Protein AF-A0A959I883-F1 (afdb_monomer_lite)

pLDDT: mean 89.75, std 12.34, range [42.94, 98.62]

Structure (mmCIF, N/CA/C/O backbone):
data_AF-A0A959I883-F1
#
_entry.id   AF-A0A959I883-F1
#
loop_
_atom_site.group_PDB
_atom_site.id
_atom_site.type_symbol
_atom_site.label_atom_id
_atom_site.label_alt_id
_atom_site.label_comp_id
_atom_site.label_asym_id
_atom_site.label_entity_id
_atom_site.label_seq_id
_atom_site.pdbx_PDB_ins_code
_atom_site.Cartn_x
_atom_site.Cartn_y
_atom_site.Cartn_z
_atom_site.occupancy
_atom_site.B_iso_or_equiv
_atom_site.auth_seq_id
_atom_site.auth_comp_id
_atom_site.auth_asym_id
_atom_site.auth_atom_id
_atom_site.pdbx_PDB_model_num
ATOM 1 N N . GLU A 1 1 ? 13.601 -11.775 -8.408 1.00 42.94 1 GLU A N 1
ATOM 2 C CA . GLU A 1 1 ? 14.927 -11.265 -8.811 1.00 42.94 1 GLU A CA 1
ATOM 3 C C . GLU A 1 1 ? 15.410 -12.074 -9.996 1.00 42.94 1 GLU A C 1
ATOM 5 O O . GLU A 1 1 ? 15.599 -13.277 -9.848 1.00 42.94 1 GLU A O 1
ATOM 10 N N . ALA A 1 2 ? 15.585 -11.440 -11.151 1.00 51.34 2 ALA A N 1
ATOM 11 C CA . ALA A 1 2 ? 16.252 -12.056 -12.286 1.00 51.34 2 ALA A CA 1
ATOM 12 C C . ALA A 1 2 ? 17.674 -11.479 -12.374 1.00 51.34 2 ALA A C 1
ATOM 14 O O . ALA A 1 2 ? 17.866 -10.263 -12.400 1.00 51.34 2 ALA A O 1
ATOM 15 N N . ALA A 1 3 ? 18.689 -12.343 -12.316 1.00 48.81 3 ALA A N 1
AT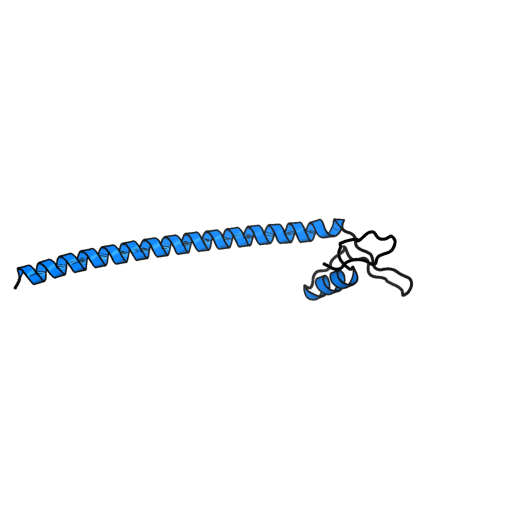OM 16 C CA . ALA A 1 3 ? 20.087 -11.938 -12.438 1.00 48.81 3 ALA A CA 1
ATOM 17 C C . ALA A 1 3 ? 20.455 -11.870 -13.925 1.00 48.81 3 ALA A C 1
ATOM 19 O O . ALA A 1 3 ? 20.323 -12.865 -14.635 1.00 48.81 3 ALA A O 1
ATOM 20 N N . PHE A 1 4 ? 20.911 -10.708 -14.395 1.00 55.19 4 PHE A N 1
ATOM 21 C CA . PHE A 1 4 ? 21.387 -10.560 -15.770 1.00 55.19 4 PHE A CA 1
ATOM 22 C C . PHE A 1 4 ? 22.766 -11.227 -15.922 1.00 55.19 4 PHE A C 1
ATOM 24 O O . PHE A 1 4 ? 23.590 -11.172 -15.007 1.00 55.19 4 PHE A O 1
ATOM 31 N N . SER A 1 5 ? 22.976 -11.878 -17.070 1.00 54.97 5 SER A N 1
ATOM 32 C CA . SER A 1 5 ? 24.115 -12.742 -17.420 1.00 54.97 5 SER A CA 1
ATOM 33 C C . SER A 1 5 ? 25.482 -12.202 -16.985 1.00 54.97 5 SER A C 1
ATOM 35 O O . SER A 1 5 ? 25.831 -11.060 -17.282 1.00 54.97 5 SER A O 1
ATOM 37 N N . GLU A 1 6 ? 26.293 -13.079 -16.378 1.00 53.97 6 GLU A N 1
ATOM 38 C CA . GLU A 1 6 ? 27.729 -12.885 -16.151 1.00 53.97 6 GLU A CA 1
ATOM 39 C C . GLU A 1 6 ? 28.410 -12.518 -17.473 1.00 53.97 6 GLU A C 1
ATOM 41 O O . GLU A 1 6 ? 28.549 -13.361 -18.360 1.00 53.97 6 GLU A O 1
ATOM 46 N N . LYS A 1 7 ? 28.833 -11.263 -17.631 1.00 57.31 7 LYS A N 1
ATOM 47 C CA . LYS A 1 7 ? 29.764 -10.899 -18.708 1.00 57.31 7 LYS A CA 1
ATOM 48 C C . LYS A 1 7 ? 31.122 -10.385 -18.248 1.00 57.31 7 LYS A C 1
ATOM 50 O O . LYS A 1 7 ? 31.992 -10.280 -19.091 1.00 57.31 7 LYS A O 1
ATOM 55 N N . ASP A 1 8 ? 31.346 -10.215 -16.944 1.00 60.03 8 ASP A N 1
ATOM 56 C CA . ASP A 1 8 ? 32.662 -9.836 -16.389 1.00 60.03 8 ASP A CA 1
ATOM 57 C C . ASP A 1 8 ? 32.855 -10.298 -14.923 1.00 60.03 8 ASP A C 1
ATOM 59 O O . ASP A 1 8 ? 33.584 -9.692 -14.142 1.00 60.03 8 ASP A O 1
ATOM 63 N N . GLY A 1 9 ? 32.147 -11.353 -14.486 1.00 69.12 9 GLY A N 1
ATOM 64 C CA . GLY A 1 9 ? 32.132 -11.786 -13.074 1.00 69.12 9 GLY A CA 1
ATOM 65 C C . GLY A 1 9 ? 31.397 -10.825 -12.124 1.00 69.12 9 GLY A C 1
ATOM 66 O O . GLY A 1 9 ? 31.364 -11.040 -10.913 1.00 69.12 9 GLY A O 1
ATOM 67 N N . GLN A 1 10 ? 30.783 -9.771 -12.666 1.00 74.25 10 GLN A N 1
ATOM 68 C CA . GLN A 1 10 ? 29.961 -8.820 -11.931 1.00 74.25 10 GLN A CA 1
ATOM 69 C C . GLN A 1 10 ? 28.485 -9.213 -12.066 1.00 74.25 10 GLN A C 1
ATOM 71 O O . GLN A 1 10 ? 27.944 -9.295 -13.168 1.00 74.25 10 GLN A O 1
ATOM 76 N N . ARG A 1 11 ? 27.840 -9.503 -10.932 1.00 78.56 11 ARG A N 1
ATOM 77 C CA . ARG A 1 11 ? 26.418 -9.855 -10.875 1.00 78.56 11 ARG A CA 1
ATOM 78 C C . ARG A 1 11 ? 25.587 -8.578 -10.864 1.00 78.56 11 ARG A C 1
ATOM 80 O O . ARG A 1 11 ? 25.703 -7.783 -9.934 1.00 78.56 11 ARG A O 1
ATOM 87 N N . TYR A 1 12 ? 24.729 -8.416 -11.863 1.00 76.31 12 TYR A N 1
ATOM 88 C CA . TYR A 1 12 ? 23.767 -7.319 -11.914 1.00 76.31 12 TYR A CA 1
ATOM 89 C C . TYR A 1 12 ? 22.393 -7.812 -11.470 1.00 76.31 12 TYR A C 1
ATOM 91 O O . TYR A 1 12 ? 21.938 -8.886 -11.873 1.00 76.31 12 TYR A O 1
ATOM 99 N N . THR A 1 13 ? 21.736 -7.020 -10.631 1.00 82.00 13 THR A N 1
ATOM 100 C CA . THR A 1 13 ? 20.340 -7.211 -10.245 1.00 82.00 13 THR A CA 1
ATOM 101 C C . THR A 1 13 ? 19.491 -6.168 -10.956 1.00 82.00 13 THR A C 1
ATOM 103 O O . THR A 1 13 ? 19.871 -5.002 -11.057 1.00 82.00 13 THR A O 1
ATOM 106 N N . GLY A 1 14 ? 18.350 -6.591 -11.485 1.00 86.81 14 GLY A N 1
ATOM 107 C CA . GLY A 1 14 ? 17.457 -5.707 -12.215 1.00 86.81 14 GLY A CA 1
ATOM 108 C C . GLY A 1 14 ? 16.225 -6.440 -12.713 1.00 86.81 14 GLY A C 1
ATOM 109 O O . GLY A 1 14 ? 15.973 -7.589 -12.341 1.00 86.81 14 GLY A O 1
ATOM 110 N N . PHE A 1 15 ? 15.465 -5.750 -13.553 1.00 90.81 15 PHE A N 1
ATOM 111 C CA . PHE A 1 15 ? 14.330 -6.332 -14.251 1.00 90.81 15 PHE A CA 1
ATOM 112 C C . PHE A 1 15 ? 14.733 -6.781 -15.654 1.00 90.81 15 PHE A C 1
ATOM 114 O O . PHE A 1 15 ? 15.582 -6.160 -16.296 1.00 90.81 15 PHE A O 1
ATOM 121 N N . ILE A 1 16 ? 14.098 -7.850 -16.129 1.00 90.44 16 ILE A N 1
ATOM 122 C CA . ILE A 1 16 ? 14.170 -8.272 -17.525 1.00 90.44 16 ILE A CA 1
ATOM 123 C C . ILE A 1 16 ? 13.100 -7.499 -18.298 1.00 90.44 16 ILE A C 1
ATOM 125 O O . ILE A 1 16 ? 11.935 -7.489 -17.914 1.00 90.44 16 ILE A O 1
ATOM 129 N N . ALA A 1 17 ? 13.493 -6.844 -19.389 1.00 91.88 17 ALA A N 1
ATOM 130 C CA . ALA A 1 17 ? 12.608 -5.980 -20.169 1.00 91.88 17 ALA A CA 1
ATOM 131 C C . ALA A 1 17 ? 11.362 -6.711 -20.697 1.00 91.88 17 ALA A C 1
ATOM 133 O O . ALA A 1 17 ? 10.264 -6.171 -20.625 1.00 91.88 17 ALA A O 1
ATOM 134 N N . GLN A 1 18 ? 11.530 -7.955 -21.156 1.00 91.44 18 GLN A N 1
ATOM 135 C CA . GLN A 1 18 ? 10.439 -8.805 -21.638 1.00 91.44 18 GLN A CA 1
ATOM 136 C C . GLN A 1 18 ? 9.441 -9.150 -20.524 1.00 91.44 18 GLN A C 1
ATOM 138 O O . GLN A 1 18 ? 8.235 -9.113 -20.741 1.00 91.44 18 GLN A O 1
ATOM 143 N N . GLU A 1 19 ? 9.935 -9.440 -19.316 1.00 93.38 19 GLU A N 1
ATOM 144 C CA . GLU A 1 19 ? 9.075 -9.733 -18.161 1.00 93.38 19 GLU A CA 1
ATOM 145 C C . GLU A 1 19 ? 8.289 -8.490 -17.728 1.00 93.38 19 GLU A C 1
ATOM 147 O O . GLU A 1 19 ? 7.130 -8.586 -17.335 1.00 93.38 19 GLU A O 1
ATOM 152 N N . VAL A 1 20 ? 8.904 -7.307 -17.822 1.00 93.00 20 VAL A N 1
ATOM 153 C CA . VAL A 1 20 ? 8.235 -6.033 -17.528 1.00 93.00 20 VAL A CA 1
ATOM 154 C C . VAL A 1 20 ? 7.153 -5.730 -18.566 1.00 93.00 20 VAL A C 1
ATOM 156 O O . VAL A 1 20 ? 6.069 -5.297 -18.184 1.00 93.00 20 VAL A O 1
ATOM 159 N N . GLU A 1 21 ? 7.421 -5.963 -19.855 1.00 92.38 21 GLU A N 1
ATOM 160 C CA . GLU A 1 21 ? 6.435 -5.822 -20.936 1.00 92.38 21 GLU A CA 1
ATOM 161 C C . GLU A 1 21 ? 5.225 -6.731 -20.709 1.00 92.38 21 GLU A C 1
ATOM 163 O O . GLU A 1 21 ? 4.076 -6.285 -20.758 1.00 92.38 21 GLU A O 1
ATOM 168 N N . GLU A 1 22 ? 5.487 -8.007 -20.423 1.00 93.69 22 GLU A N 1
ATOM 169 C CA . GLU A 1 22 ? 4.447 -8.991 -20.163 1.00 93.69 22 GLU A CA 1
ATOM 170 C C . GLU A 1 22 ? 3.614 -8.606 -18.940 1.00 93.69 22 GLU A C 1
ATOM 172 O O . GLU A 1 22 ? 2.389 -8.541 -19.045 1.00 93.69 22 GLU A O 1
ATOM 177 N N . ALA A 1 23 ? 4.260 -8.249 -17.827 1.00 93.69 23 ALA A N 1
ATOM 178 C CA . ALA A 1 23 ? 3.574 -7.819 -16.614 1.00 93.69 23 ALA A CA 1
ATOM 179 C C . ALA A 1 23 ? 2.724 -6.559 -16.845 1.00 93.69 23 ALA A C 1
ATOM 181 O O . ALA A 1 23 ? 1.581 -6.500 -16.395 1.00 93.69 23 ALA A O 1
ATOM 182 N N . ALA A 1 24 ? 3.246 -5.563 -17.570 1.00 92.62 24 ALA A N 1
ATOM 183 C CA . ALA A 1 24 ? 2.510 -4.347 -17.913 1.00 92.62 24 ALA A CA 1
ATOM 184 C C . ALA A 1 24 ? 1.251 -4.671 -18.737 1.00 92.62 24 ALA A C 1
ATOM 186 O O . ALA A 1 24 ? 0.160 -4.185 -18.431 1.00 92.62 24 ALA A O 1
ATOM 187 N N . ARG A 1 25 ? 1.369 -5.575 -19.717 1.00 92.50 25 ARG A N 1
ATOM 188 C CA . ARG A 1 25 ? 0.243 -6.055 -20.527 1.00 92.50 25 ARG A CA 1
ATOM 189 C C . ARG A 1 25 ? -0.789 -6.825 -19.703 1.00 92.50 25 ARG A C 1
ATOM 191 O O . ARG A 1 25 ? -1.984 -6.616 -19.899 1.00 92.50 25 ARG A O 1
ATOM 198 N N . GLU A 1 26 ? -0.357 -7.693 -18.790 1.00 95.19 26 GLU A N 1
ATOM 199 C CA . GLU A 1 26 ? -1.250 -8.464 -17.913 1.00 95.19 26 GLU A CA 1
ATOM 200 C C . GLU A 1 26 ? -2.112 -7.566 -17.024 1.00 95.19 26 GLU A C 1
ATOM 202 O O . GLU A 1 26 ? -3.295 -7.843 -16.824 1.00 95.19 26 GLU A O 1
ATOM 207 N N . VAL A 1 27 ? -1.542 -6.464 -16.532 1.00 91.44 27 VAL A N 1
ATOM 208 C CA . VAL A 1 27 ? -2.268 -5.489 -15.704 1.00 91.44 27 VAL A CA 1
ATOM 209 C C . VAL A 1 27 ? -2.961 -4.394 -16.525 1.00 91.44 27 VAL A C 1
ATOM 211 O O . VAL A 1 27 ? -3.566 -3.490 -15.950 1.00 91.44 27 VAL A O 1
ATOM 214 N N . GLY A 1 28 ? -2.897 -4.460 -17.860 1.00 91.50 28 GLY A N 1
ATOM 215 C CA . GLY A 1 28 ? -3.510 -3.480 -18.761 1.00 91.50 28 GLY A CA 1
ATOM 216 C C . GLY A 1 28 ? -2.902 -2.077 -18.661 1.00 91.50 28 GLY A C 1
ATOM 217 O O . GLY A 1 28 ? -3.595 -1.089 -18.904 1.00 91.50 28 GLY A O 1
ATOM 218 N N . TYR A 1 29 ? -1.631 -1.981 -18.272 1.00 89.62 29 TYR A N 1
ATOM 219 C CA . TYR A 1 29 ? -0.900 -0.729 -18.131 1.00 89.62 29 TYR A CA 1
ATOM 220 C C . TYR A 1 29 ? 0.034 -0.515 -19.324 1.00 89.62 29 TYR A C 1
ATOM 222 O O . TYR A 1 29 ? 0.880 -1.351 -19.625 1.00 89.62 29 TYR A O 1
ATOM 230 N N . ASP A 1 30 ? -0.110 0.625 -19.996 1.00 89.25 30 ASP A N 1
ATOM 231 C CA . ASP A 1 30 ? 0.770 1.027 -21.093 1.00 89.25 30 ASP A CA 1
ATOM 232 C C . ASP A 1 30 ? 2.051 1.651 -20.525 1.00 89.25 30 ASP A C 1
ATOM 234 O O . ASP A 1 30 ? 2.106 2.843 -20.205 1.00 89.25 30 ASP A O 1
ATOM 238 N N . PHE A 1 31 ? 3.061 0.814 -20.290 1.00 91.88 31 PHE A N 1
ATOM 239 C CA . PHE A 1 31 ? 4.295 1.248 -19.651 1.00 91.88 31 PHE A CA 1
ATOM 240 C C . PHE A 1 31 ? 5.319 1.764 -20.671 1.00 91.88 31 PHE A C 1
ATOM 242 O O . PHE A 1 31 ? 6.027 0.992 -21.314 1.00 91.88 31 PHE A O 1
ATOM 249 N N . SER A 1 32 ? 5.493 3.089 -20.717 1.00 91.00 32 SER A N 1
ATOM 250 C CA . SER A 1 32 ? 6.482 3.800 -21.553 1.00 91.00 32 SER A CA 1
ATOM 251 C C . SER A 1 32 ? 7.944 3.422 -21.281 1.00 91.00 32 SER A C 1
ATOM 253 O O . SER A 1 32 ? 8.844 3.769 -22.056 1.00 91.00 32 SER A O 1
ATOM 255 N N . GLY A 1 33 ? 8.213 2.750 -20.160 1.00 92.44 33 GLY A N 1
ATOM 256 C CA . GLY A 1 33 ? 9.558 2.393 -19.732 1.00 92.44 33 GLY A CA 1
ATOM 257 C C . GLY A 1 33 ? 10.169 1.200 -20.453 1.00 92.44 33 GLY A C 1
ATOM 258 O O . GLY A 1 33 ? 11.383 1.025 -20.360 1.00 92.44 33 GLY A O 1
ATOM 259 N N . VAL A 1 34 ? 9.376 0.406 -21.172 1.00 93.31 34 VAL A N 1
ATOM 260 C CA . VAL A 1 34 ? 9.891 -0.663 -22.033 1.00 93.31 34 VAL A CA 1
ATOM 261 C C . VAL A 1 34 ? 10.157 -0.098 -23.422 1.00 93.31 34 VAL A C 1
ATOM 263 O O . VAL A 1 34 ? 9.317 0.592 -23.996 1.00 93.31 34 VAL A O 1
ATOM 266 N N . ASP A 1 35 ? 11.341 -0.388 -23.949 1.00 91.19 35 ASP A N 1
ATOM 267 C CA . ASP A 1 35 ? 11.685 -0.168 -25.351 1.00 91.19 35 ASP A CA 1
ATOM 268 C C . ASP A 1 35 ? 11.654 -1.529 -26.042 1.00 91.19 35 ASP A C 1
ATOM 270 O O . ASP A 1 35 ? 12.605 -2.308 -25.936 1.00 91.19 35 ASP A O 1
ATOM 274 N N . ALA A 1 36 ? 10.508 -1.866 -26.630 1.00 87.88 36 ALA A N 1
ATOM 275 C CA . ALA A 1 36 ? 10.328 -3.121 -27.345 1.00 87.88 36 ALA A CA 1
ATOM 276 C C . ALA A 1 36 ? 10.936 -3.006 -28.757 1.00 87.88 36 ALA A C 1
ATOM 278 O O . ALA A 1 36 ? 10.869 -1.935 -29.359 1.00 87.88 36 ALA A O 1
ATOM 279 N N . PRO A 1 37 ? 11.544 -4.078 -29.290 1.00 88.12 37 PRO A N 1
ATOM 280 C CA . PRO A 1 37 ? 12.151 -4.061 -30.614 1.00 88.12 37 PRO A CA 1
ATOM 281 C C . PRO A 1 37 ? 11.091 -3.968 -31.721 1.00 88.12 37 PRO A C 1
ATOM 283 O O . PRO A 1 37 ? 10.144 -4.754 -31.742 1.00 88.12 37 PRO A O 1
ATOM 286 N N . ASP A 1 38 ? 11.291 -3.063 -32.681 1.00 83.69 38 ASP A N 1
ATOM 287 C CA . ASP A 1 38 ? 10.430 -2.940 -33.865 1.00 83.69 38 ASP A CA 1
ATOM 288 C C . ASP A 1 38 ? 10.815 -3.955 -34.958 1.00 83.69 38 ASP A C 1
ATOM 290 O O . ASP A 1 38 ? 9.978 -4.370 -35.764 1.00 83.69 38 ASP A O 1
ATOM 294 N N . ASN A 1 39 ? 12.085 -4.379 -34.984 1.00 85.25 39 ASN A N 1
ATOM 295 C CA . ASN A 1 39 ? 12.644 -5.311 -35.961 1.00 85.25 39 ASN A CA 1
ATOM 296 C C . ASN A 1 39 ? 13.488 -6.417 -35.294 1.00 85.25 39 ASN A C 1
ATOM 298 O O . ASN A 1 39 ? 13.915 -6.269 -34.151 1.00 85.25 39 ASN A O 1
ATOM 302 N N . PRO A 1 40 ? 13.811 -7.514 -36.010 1.00 80.81 40 PRO A N 1
ATOM 303 C CA . PRO A 1 40 ? 14.611 -8.621 -35.467 1.00 80.81 40 PRO A CA 1
ATOM 304 C C . PRO A 1 40 ? 16.030 -8.247 -35.010 1.00 80.81 40 PRO A C 1
ATOM 306 O O . PRO A 1 40 ? 16.634 -9.002 -34.252 1.00 80.81 40 PRO A O 1
ATOM 309 N N . ASP A 1 41 ? 16.559 -7.119 -35.491 1.00 84.19 41 ASP A N 1
ATOM 310 C CA . ASP A 1 41 ? 17.895 -6.618 -35.150 1.00 84.19 41 ASP A CA 1
ATOM 311 C C . ASP A 1 41 ? 17.884 -5.662 -33.940 1.00 84.19 41 ASP A C 1
ATOM 313 O O . ASP A 1 41 ? 18.947 -5.321 -33.414 1.00 84.19 41 ASP A O 1
ATOM 317 N N . ASP A 1 42 ? 16.699 -5.240 -33.489 1.00 85.56 42 ASP A N 1
ATOM 318 C CA . ASP A 1 42 ? 16.542 -4.326 -32.362 1.00 85.56 42 ASP A CA 1
ATOM 319 C C . ASP A 1 42 ? 16.618 -5.085 -31.027 1.00 85.56 42 ASP A C 1
ATOM 321 O O . ASP A 1 42 ? 16.318 -6.277 -30.920 1.00 85.56 42 ASP A O 1
ATOM 325 N N . ILE A 1 43 ? 17.044 -4.388 -29.973 1.00 88.06 43 ILE A N 1
ATOM 326 C CA . ILE A 1 43 ? 17.264 -4.975 -28.647 1.00 88.06 43 ILE A CA 1
ATOM 327 C C . ILE A 1 43 ? 16.270 -4.372 -27.663 1.00 88.06 43 ILE A C 1
ATOM 329 O O . ILE A 1 43 ? 16.059 -3.164 -27.643 1.00 88.06 43 ILE A O 1
ATOM 333 N N . TYR A 1 44 ? 15.733 -5.216 -26.788 1.00 91.75 44 TYR A N 1
ATOM 334 C CA . TYR A 1 44 ? 14.927 -4.777 -25.659 1.00 91.75 44 TYR A CA 1
ATOM 335 C C . TYR A 1 44 ? 15.684 -3.821 -24.726 1.00 91.75 44 TYR A C 1
ATOM 337 O O . TYR A 1 44 ? 16.771 -4.138 -24.231 1.00 91.75 44 TYR A O 1
ATOM 345 N N . GLY A 1 45 ? 15.060 -2.687 -24.416 1.00 91.31 45 GLY A N 1
ATOM 346 C CA . GLY A 1 45 ? 15.566 -1.682 -23.485 1.00 91.31 45 GLY A CA 1
ATOM 347 C C . GLY A 1 45 ? 14.642 -1.448 -22.290 1.00 91.31 45 GLY A C 1
ATOM 348 O O . GLY A 1 45 ? 13.436 -1.684 -22.350 1.00 91.31 45 GLY A O 1
ATOM 349 N N . LEU A 1 46 ? 15.217 -0.941 -21.194 1.00 92.62 46 LEU A N 1
ATOM 350 C CA . LEU A 1 46 ? 14.467 -0.436 -20.041 1.00 92.62 46 LEU A CA 1
ATOM 351 C C . LEU A 1 46 ? 14.904 0.981 -19.676 1.00 92.62 46 LEU A C 1
ATOM 353 O O . LEU A 1 46 ? 16.081 1.250 -19.426 1.00 92.62 46 LEU A O 1
ATOM 357 N N . ARG A 1 47 ? 13.926 1.876 -19.552 1.00 92.50 47 ARG A N 1
ATOM 358 C CA . ARG A 1 47 ? 14.084 3.233 -19.029 1.00 92.50 47 ARG A CA 1
ATOM 359 C C . ARG A 1 47 ? 13.734 3.236 -17.541 1.00 92.50 47 ARG A C 1
ATOM 361 O O . ARG A 1 47 ? 12.592 3.465 -17.158 1.00 92.50 47 ARG A O 1
ATOM 368 N N . TYR A 1 48 ? 14.730 3.013 -16.680 1.00 90.62 48 TYR A N 1
ATOM 369 C CA . TYR A 1 48 ? 14.528 2.936 -15.222 1.00 90.62 48 TYR A CA 1
ATOM 370 C C . TYR A 1 48 ? 13.841 4.176 -14.616 1.00 90.62 48 TYR A C 1
ATOM 372 O O . TYR A 1 48 ? 13.100 4.058 -13.644 1.00 90.62 48 TYR A O 1
ATOM 380 N N . ALA A 1 49 ? 14.041 5.359 -15.205 1.00 92.62 49 ALA A N 1
ATOM 381 C CA . ALA A 1 49 ? 13.398 6.591 -14.751 1.00 92.62 49 ALA A CA 1
ATOM 382 C C . ALA A 1 49 ? 11.864 6.570 -14.900 1.00 92.62 49 ALA A C 1
ATOM 384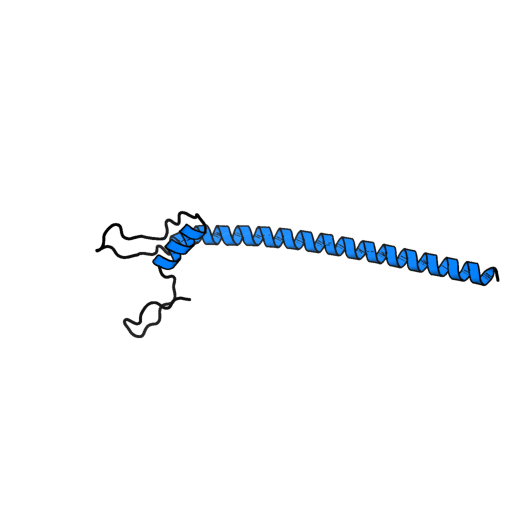 O O . ALA A 1 49 ? 11.170 7.194 -14.096 1.00 92.62 49 ALA A O 1
ATOM 385 N N . GLU A 1 50 ? 11.337 5.824 -15.874 1.00 92.19 50 GLU A N 1
ATOM 386 C CA . GLU A 1 50 ? 9.897 5.726 -16.131 1.00 92.19 50 GLU A CA 1
ATOM 387 C C . GLU A 1 50 ? 9.174 4.933 -15.034 1.00 92.19 50 GLU A C 1
ATOM 389 O O . GLU A 1 50 ? 7.984 5.137 -14.823 1.00 92.19 50 GLU A O 1
ATOM 394 N N . PHE A 1 51 ? 9.879 4.104 -14.249 1.00 92.38 51 PHE A N 1
ATOM 395 C CA . PHE A 1 51 ? 9.287 3.400 -13.102 1.00 92.38 51 PHE A CA 1
ATOM 396 C C . PHE A 1 51 ? 8.911 4.333 -11.946 1.00 92.38 51 PHE A C 1
ATOM 398 O O . PHE A 1 51 ? 8.088 3.964 -11.110 1.00 92.38 51 PHE A O 1
ATOM 405 N N . ASN A 1 52 ? 9.470 5.546 -11.874 1.00 93.31 52 ASN A N 1
ATOM 406 C CA . ASN A 1 52 ? 9.193 6.457 -10.760 1.00 93.31 52 ASN A CA 1
ATOM 407 C C . ASN A 1 52 ? 7.702 6.807 -10.663 1.00 93.31 52 ASN A C 1
ATOM 409 O O . ASN A 1 52 ? 7.155 6.873 -9.567 1.00 93.31 52 ASN A O 1
ATOM 413 N N . VAL A 1 53 ? 7.029 6.998 -11.800 1.00 90.31 53 VAL A N 1
ATOM 414 C CA . VAL A 1 53 ? 5.603 7.349 -11.835 1.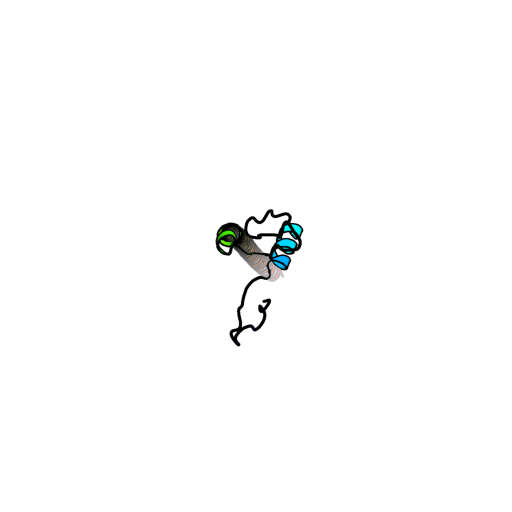00 90.31 53 VAL A CA 1
ATOM 415 C C . VAL A 1 53 ? 4.716 6.215 -11.299 1.00 90.31 53 VAL A C 1
ATOM 417 O O . VAL A 1 53 ? 3.982 6.471 -10.339 1.00 90.31 53 VAL A O 1
ATOM 420 N N . PRO A 1 54 ? 4.770 4.973 -11.829 1.00 90.94 54 PRO A N 1
ATOM 421 C CA . PRO A 1 54 ? 3.984 3.869 -11.288 1.00 90.94 54 PRO A CA 1
ATOM 422 C C . PRO A 1 54 ? 4.367 3.530 -9.842 1.00 90.94 54 PRO A C 1
ATOM 424 O O . PRO A 1 54 ? 3.480 3.214 -9.055 1.00 90.94 54 PRO A O 1
ATOM 427 N N . LEU A 1 55 ? 5.634 3.685 -9.433 1.00 94.88 55 LEU A N 1
ATOM 428 C CA . LEU A 1 55 ? 6.036 3.502 -8.032 1.00 94.88 55 LEU A CA 1
ATOM 429 C C . LEU A 1 55 ? 5.404 4.546 -7.103 1.00 94.88 55 LEU A C 1
ATOM 431 O O . LEU A 1 55 ? 4.875 4.190 -6.052 1.00 94.88 55 LEU A O 1
ATOM 435 N N . VAL A 1 56 ? 5.399 5.826 -7.489 1.00 95.56 56 VAL A N 1
ATOM 436 C CA . VAL A 1 56 ? 4.717 6.878 -6.717 1.00 95.56 56 VAL A CA 1
ATOM 437 C C . VAL A 1 56 ? 3.222 6.583 -6.619 1.00 95.56 56 VAL A C 1
ATOM 439 O O . VAL A 1 56 ? 2.643 6.753 -5.548 1.00 95.56 56 VAL A O 1
ATOM 442 N N . LYS A 1 57 ? 2.593 6.100 -7.698 1.00 93.00 57 LYS A N 1
ATOM 443 C CA . LYS A 1 57 ? 1.184 5.685 -7.670 1.00 93.00 57 LYS A CA 1
ATOM 444 C C . LYS A 1 57 ? 0.937 4.502 -6.740 1.00 93.00 57 LYS A C 1
ATOM 446 O O . LYS A 1 57 ? 0.028 4.588 -5.920 1.00 93.00 57 LYS A O 1
ATOM 451 N N . ALA A 1 58 ? 1.772 3.470 -6.795 1.00 94.81 58 ALA A N 1
ATOM 452 C CA . ALA A 1 58 ? 1.668 2.319 -5.907 1.00 94.81 58 ALA A CA 1
ATOM 453 C C . ALA A 1 58 ? 1.807 2.723 -4.430 1.00 94.81 58 ALA A C 1
ATOM 455 O O . ALA A 1 58 ? 1.029 2.279 -3.591 1.00 94.81 58 ALA A O 1
ATOM 456 N N . VAL A 1 59 ? 2.745 3.620 -4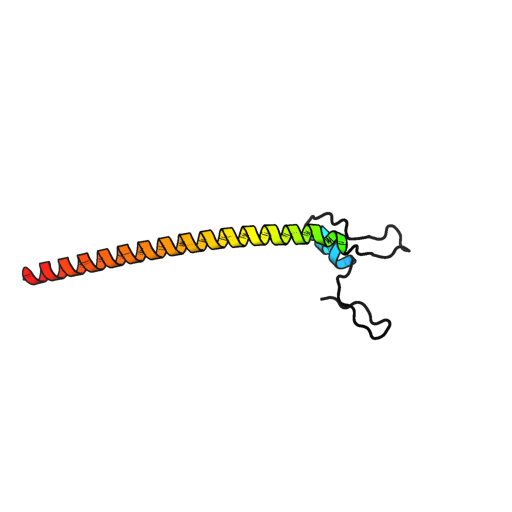.104 1.00 98.00 59 VAL A N 1
ATOM 457 C CA . VAL A 1 59 ? 2.915 4.135 -2.734 1.00 98.00 59 VAL A CA 1
ATOM 458 C C . VAL A 1 59 ? 1.719 4.985 -2.294 1.00 98.00 59 VAL A C 1
ATOM 460 O O . VAL A 1 59 ? 1.273 4.856 -1.158 1.00 98.00 59 VAL A O 1
ATOM 463 N N . GLN A 1 60 ? 1.170 5.828 -3.176 1.00 97.50 60 GLN A N 1
ATOM 464 C CA . GLN A 1 60 ? -0.041 6.610 -2.886 1.00 97.50 60 GLN A CA 1
ATOM 465 C C . GLN A 1 60 ? -1.248 5.709 -2.601 1.00 97.50 60 GLN A C 1
ATOM 467 O O . GLN A 1 60 ? -2.007 5.964 -1.668 1.00 97.50 60 GLN A O 1
ATOM 472 N N . GLU A 1 61 ? -1.430 4.656 -3.397 1.00 97.62 61 GLU A N 1
ATOM 473 C CA . GLU A 1 61 ? -2.500 3.688 -3.185 1.00 97.62 61 GLU A CA 1
ATOM 474 C C . GLU A 1 61 ? -2.299 2.896 -1.891 1.00 97.62 61 GLU A C 1
ATOM 476 O O . GLU A 1 61 ? -3.248 2.733 -1.126 1.00 97.62 61 GLU A O 1
ATOM 481 N N . LEU A 1 62 ? -1.065 2.476 -1.604 1.00 98.19 62 LEU A N 1
ATOM 482 C CA . LEU A 1 62 ? -0.729 1.788 -0.363 1.00 98.19 62 LEU A CA 1
ATOM 483 C C . LEU A 1 62 ? -1.002 2.662 0.869 1.00 98.19 62 LEU A C 1
ATOM 485 O O . LEU A 1 62 ? -1.580 2.175 1.835 1.00 98.19 62 LEU A O 1
ATOM 489 N N . ASP A 1 63 ? -0.638 3.947 0.832 1.00 98.25 63 ASP A N 1
ATOM 490 C CA . ASP A 1 63 ? -0.930 4.904 1.909 1.00 98.25 63 ASP A CA 1
ATOM 491 C C . ASP A 1 63 ? -2.441 5.081 2.120 1.00 98.25 63 ASP A C 1
ATOM 493 O O . ASP A 1 63 ? -2.913 5.088 3.258 1.00 98.25 63 ASP A O 1
ATOM 497 N N . ARG A 1 64 ? -3.223 5.153 1.034 1.00 98.50 64 ARG A N 1
ATOM 498 C CA . ARG A 1 64 ? -4.690 5.199 1.113 1.00 98.50 64 ARG A CA 1
ATOM 499 C C . ARG A 1 64 ? -5.254 3.937 1.771 1.00 98.50 64 ARG A C 1
ATOM 501 O O . ARG A 1 64 ? -6.032 4.052 2.712 1.00 98.50 64 ARG A O 1
ATOM 508 N N . LEU A 1 65 ? -4.844 2.753 1.311 1.00 98.50 65 LEU A N 1
ATOM 509 C CA . LEU A 1 65 ? -5.303 1.475 1.866 1.00 98.50 65 LEU A CA 1
ATOM 510 C C . LEU A 1 65 ? -4.907 1.321 3.339 1.00 98.50 65 LEU A C 1
ATOM 512 O O . LEU A 1 65 ? -5.708 0.849 4.139 1.00 98.50 65 LEU A O 1
ATOM 516 N N . ALA A 1 66 ? -3.702 1.755 3.717 1.00 98.56 66 ALA A N 1
ATOM 517 C CA . ALA A 1 66 ? -3.248 1.726 5.103 1.00 98.56 66 ALA A CA 1
ATOM 518 C C . ALA A 1 66 ? -4.107 2.626 6.007 1.00 98.56 66 ALA A C 1
ATOM 520 O O . ALA A 1 66 ? -4.462 2.227 7.114 1.00 98.56 66 ALA A O 1
ATOM 521 N N . LYS A 1 67 ? -4.486 3.818 5.528 1.00 98.50 67 LYS A N 1
ATOM 522 C CA . LYS A 1 67 ? -5.394 4.721 6.252 1.00 98.50 67 LYS A CA 1
ATOM 523 C C . LYS A 1 67 ? -6.791 4.128 6.401 1.00 98.50 67 LYS A C 1
ATOM 525 O O . LYS A 1 67 ? -7.325 4.135 7.502 1.00 98.50 67 LYS A O 1
ATOM 530 N N . GLU A 1 68 ? -7.345 3.561 5.331 1.00 98.62 68 GLU A N 1
ATOM 531 C CA . GLU A 1 68 ? -8.652 2.889 5.365 1.00 98.62 68 GLU A CA 1
ATOM 532 C C . GLU A 1 68 ? -8.658 1.718 6.360 1.00 98.62 68 GLU A C 1
ATOM 534 O O . GLU A 1 68 ? -9.573 1.593 7.172 1.00 98.62 68 GLU A O 1
ATOM 539 N N . GLN A 1 69 ? -7.598 0.904 6.367 1.00 98.38 69 GLN A N 1
ATOM 540 C CA . GLN A 1 69 ? -7.445 -0.189 7.330 1.00 98.38 69 GLN A CA 1
ATOM 541 C C . GLN A 1 69 ? -7.329 0.314 8.773 1.00 98.38 69 GLN A C 1
ATOM 543 O O . GLN A 1 69 ? -7.889 -0.304 9.678 1.00 98.38 69 GLN A O 1
ATOM 548 N N . GLN A 1 70 ? -6.632 1.428 9.008 1.00 98.56 70 GLN A N 1
ATOM 549 C CA . GLN A 1 70 ? -6.542 2.023 10.341 1.00 98.56 70 GLN A CA 1
ATOM 550 C C . GLN A 1 70 ? -7.912 2.518 10.827 1.00 98.56 70 GLN A C 1
ATOM 552 O O . GLN A 1 70 ? -8.290 2.248 11.964 1.00 98.56 70 GLN A O 1
ATOM 557 N N . GLU A 1 71 ? -8.684 3.177 9.962 1.00 98.50 71 GLU A N 1
ATOM 558 C CA . GLU A 1 71 ? -10.048 3.609 10.287 1.00 98.50 71 GLU A CA 1
ATOM 559 C C . GLU A 1 71 ? -10.966 2.417 10.604 1.00 98.50 71 GLU A C 1
ATOM 561 O O . GLU A 1 71 ? -11.782 2.477 11.527 1.00 98.50 71 GLU A O 1
ATOM 566 N N . ASP A 1 72 ? -10.827 1.307 9.874 1.00 98.44 72 ASP A N 1
ATOM 567 C CA . ASP A 1 72 ? -11.547 0.065 10.164 1.00 98.44 72 ASP A CA 1
ATOM 568 C C . ASP A 1 72 ? -11.187 -0.517 11.531 1.00 98.44 72 ASP A C 1
ATOM 570 O O . ASP A 1 72 ? -12.086 -0.899 12.288 1.00 98.44 72 ASP A O 1
ATOM 574 N N . LEU A 1 73 ? -9.898 -0.554 11.871 1.00 98.62 73 LEU A N 1
ATOM 575 C CA . LEU A 1 73 ? -9.431 -1.018 13.177 1.00 98.62 73 LEU A CA 1
ATOM 576 C C . LEU A 1 73 ? -9.988 -0.152 14.310 1.00 98.62 73 LEU A C 1
ATOM 578 O O . LEU A 1 73 ? -10.489 -0.692 15.297 1.00 98.62 73 LEU A O 1
ATOM 582 N N . ASP A 1 74 ? -9.987 1.170 14.150 1.00 98.50 74 ASP A N 1
ATOM 583 C CA . ASP A 1 74 ? -10.508 2.097 15.158 1.00 98.50 74 ASP A CA 1
ATOM 584 C C . ASP A 1 74 ? -12.027 1.913 15.366 1.00 98.50 74 ASP A C 1
ATOM 586 O O . ASP A 1 74 ? -12.531 1.916 16.499 1.00 98.50 74 ASP A O 1
ATOM 590 N N . ARG A 1 75 ? -12.778 1.674 14.279 1.00 98.56 75 ARG A N 1
ATOM 591 C CA . ARG A 1 75 ? -14.217 1.349 14.339 1.00 98.56 75 ARG A CA 1
ATOM 592 C C . ARG A 1 75 ? -14.485 0.024 15.044 1.00 98.56 75 ARG A C 1
ATOM 594 O O . ARG A 1 75 ? -15.414 -0.075 15.854 1.00 98.56 75 ARG A O 1
ATOM 601 N N . GLN A 1 76 ? -13.690 -0.998 14.739 1.00 98.38 76 GLN A N 1
ATOM 602 C CA . GLN A 1 76 ? -13.801 -2.304 15.382 1.00 98.38 76 GLN A CA 1
ATOM 603 C C . GLN A 1 76 ? -13.475 -2.207 16.872 1.00 98.38 76 GLN A C 1
ATOM 605 O O . GLN A 1 76 ? -14.240 -2.722 17.686 1.00 98.38 76 GLN A O 1
ATOM 610 N N . GLN A 1 77 ? -12.417 -1.480 17.238 1.00 98.44 77 GLN A N 1
ATOM 611 C CA . GLN A 1 77 ? -12.049 -1.250 18.633 1.00 98.44 77 GLN A CA 1
ATOM 612 C C . GLN A 1 77 ? -13.177 -0.550 19.401 1.00 98.44 77 GLN A C 1
ATOM 614 O O . GLN A 1 77 ? -13.580 -1.016 20.463 1.00 98.44 77 GLN A O 1
ATOM 619 N N . THR A 1 78 ? -13.776 0.490 18.815 1.00 98.44 78 THR A N 1
ATOM 620 C CA . THR A 1 78 ? -14.932 1.180 19.414 1.00 98.44 78 THR A CA 1
ATOM 621 C C . THR A 1 78 ? -16.114 0.229 19.637 1.00 98.44 78 THR A C 1
ATOM 623 O O . THR A 1 78 ? -16.768 0.271 20.679 1.00 98.44 78 THR A O 1
ATOM 626 N N . SER A 1 79 ? -16.391 -0.654 18.674 1.00 98.25 79 SER A N 1
ATOM 627 C CA . SER A 1 79 ? -17.480 -1.636 18.782 1.00 98.25 79 SER A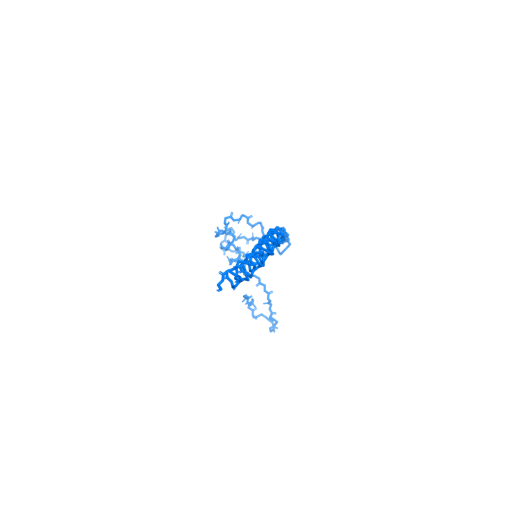 CA 1
ATOM 628 C C . SER A 1 79 ? -17.211 -2.671 19.879 1.00 98.25 79 SER A C 1
ATOM 630 O O . SER A 1 79 ? -18.123 -3.053 20.613 1.00 98.25 79 SER A O 1
ATOM 632 N N . ILE A 1 80 ? -15.953 -3.100 20.021 1.00 98.44 80 ILE A N 1
ATOM 633 C CA . ILE A 1 80 ? -15.505 -3.996 21.093 1.00 98.44 80 ILE A CA 1
ATOM 634 C C . ILE A 1 80 ? -15.696 -3.328 22.459 1.00 98.44 80 ILE A C 1
ATOM 636 O O . ILE A 1 80 ? -16.242 -3.951 23.369 1.00 98.44 80 ILE A O 1
ATOM 640 N N . ASP A 1 81 ? -15.315 -2.059 22.599 1.00 98.25 81 ASP A N 1
ATOM 641 C CA . ASP A 1 81 ? -15.455 -1.319 23.857 1.00 98.25 81 ASP A CA 1
ATOM 642 C C . ASP A 1 81 ? -16.931 -1.164 24.261 1.00 98.25 81 ASP A C 1
ATOM 644 O O . ASP A 1 81 ? -17.296 -1.397 25.417 1.00 98.25 81 ASP A O 1
ATOM 648 N N . GLN A 1 82 ? -17.808 -0.856 23.299 1.00 98.19 82 GLN A N 1
ATOM 649 C CA . GLN A 1 82 ? -19.258 -0.799 23.522 1.00 98.19 82 GLN A CA 1
ATOM 650 C C . GLN A 1 82 ? -19.833 -2.155 23.951 1.00 98.19 82 GLN A C 1
ATOM 652 O O . GLN A 1 82 ? -20.662 -2.216 24.862 1.00 98.19 82 GLN A O 1
ATOM 657 N N . ALA A 1 83 ? -19.383 -3.248 23.328 1.00 98.06 83 ALA A N 1
ATOM 658 C CA . ALA A 1 83 ? -19.810 -4.593 23.697 1.00 98.06 83 ALA A CA 1
ATOM 659 C C . ALA A 1 83 ? -19.387 -4.948 25.132 1.00 98.06 83 ALA A C 1
ATOM 661 O O . ALA A 1 83 ? -20.189 -5.500 25.888 1.00 98.06 83 ALA A O 1
ATOM 662 N N . TRP A 1 84 ? -18.166 -4.591 25.542 1.00 98.25 84 TRP A N 1
ATOM 663 C CA . TRP A 1 84 ? -17.702 -4.805 26.915 1.00 98.25 84 TRP A CA 1
ATOM 664 C C . TRP A 1 84 ? -18.514 -4.027 27.946 1.00 98.25 84 TRP A C 1
ATOM 666 O O . TRP A 1 84 ? -18.828 -4.572 29.007 1.00 98.25 84 TRP A O 1
ATOM 676 N N . GLU A 1 85 ? -18.883 -2.784 27.640 1.00 98.12 85 GLU A N 1
ATOM 677 C CA . GLU A 1 85 ? -19.716 -1.979 28.533 1.00 98.12 85 GLU A CA 1
ATOM 678 C C . GLU A 1 85 ? -21.120 -2.582 28.686 1.00 98.12 85 GLU A C 1
ATOM 680 O O . GLU A 1 85 ? -21.621 -2.718 29.804 1.00 98.12 85 GLU A O 1
ATOM 685 N N . ALA A 1 86 ? -21.727 -3.040 27.587 1.00 97.62 86 ALA A N 1
ATOM 686 C CA . ALA A 1 86 ? -23.018 -3.726 27.627 1.00 97.62 86 ALA A CA 1
ATOM 687 C C . ALA A 1 86 ? -22.956 -5.020 28.459 1.00 97.62 86 ALA A C 1
ATOM 689 O O . ALA A 1 86 ? -23.812 -5.254 29.315 1.00 97.62 86 ALA A O 1
ATOM 690 N N . VAL A 1 87 ? -21.912 -5.835 28.271 1.00 98.06 87 VAL A N 1
ATOM 691 C CA . VAL A 1 87 ? -21.693 -7.058 29.062 1.00 98.06 87 VAL A CA 1
ATOM 692 C C . VAL A 1 87 ? -21.540 -6.735 30.549 1.00 98.06 87 VAL A C 1
ATOM 694 O O . VAL A 1 87 ? -22.143 -7.414 31.382 1.00 98.06 87 VAL A O 1
ATOM 697 N N . ARG A 1 88 ? -20.793 -5.680 30.900 1.00 98.06 88 ARG A N 1
ATOM 698 C CA . ARG A 1 88 ? -20.625 -5.237 32.292 1.00 98.06 88 ARG A CA 1
ATOM 699 C C . ARG A 1 88 ? -21.950 -4.785 32.906 1.00 98.06 88 ARG A C 1
ATOM 701 O O . ARG A 1 88 ? -22.263 -5.172 34.031 1.00 98.06 88 ARG A O 1
ATOM 708 N N . SER A 1 89 ? -22.741 -4.004 32.170 1.00 97.62 89 SER A N 1
ATOM 709 C CA . SER A 1 89 ? -24.073 -3.574 32.607 1.00 97.62 89 SER A CA 1
ATOM 710 C C . SER A 1 89 ? -24.984 -4.776 32.870 1.00 97.62 89 SER A C 1
ATOM 712 O O . SER A 1 89 ? -25.602 -4.865 33.929 1.00 97.62 89 SER A O 1
ATOM 714 N N . HIS A 1 90 ? -24.996 -5.759 31.967 1.00 97.00 90 HIS A N 1
ATOM 715 C CA . HIS A 1 90 ? -25.765 -6.987 32.161 1.00 97.00 90 HIS A CA 1
ATOM 716 C C . HIS A 1 90 ? -25.297 -7.798 33.373 1.00 97.00 90 HIS A C 1
ATOM 718 O O . HIS A 1 90 ? -26.132 -8.284 34.132 1.00 97.00 90 HIS A O 1
ATOM 724 N N . GLN A 1 91 ? -23.987 -7.918 33.602 1.00 96.69 91 GLN A N 1
ATOM 725 C CA . GLN A 1 91 ? -23.447 -8.571 34.800 1.00 96.69 91 GLN A CA 1
ATOM 726 C C . GLN A 1 91 ? -23.894 -7.872 36.089 1.00 96.69 91 GLN A C 1
ATOM 728 O O . GLN A 1 91 ? -24.232 -8.545 37.066 1.00 96.69 91 GLN A O 1
ATOM 733 N N . HIS A 1 92 ? -23.943 -6.538 36.089 1.00 96.81 92 HIS A N 1
ATOM 734 C CA . HIS A 1 92 ? -24.437 -5.767 37.225 1.00 96.81 92 HIS A CA 1
ATOM 735 C C . HIS A 1 92 ? -25.916 -6.061 37.505 1.00 96.81 92 HIS A C 1
ATOM 737 O O . HIS A 1 92 ? -26.244 -6.496 38.605 1.00 96.81 92 HIS A O 1
ATOM 743 N N . THR A 1 93 ? -26.786 -5.951 36.495 1.00 96.06 93 THR A N 1
ATOM 744 C CA . THR A 1 93 ? -28.221 -6.250 36.640 1.00 96.06 93 THR A CA 1
ATOM 745 C C . THR A 1 93 ? -28.479 -7.698 37.061 1.00 96.06 93 THR A C 1
ATOM 747 O O . THR A 1 93 ? -29.354 -7.958 37.884 1.00 96.06 93 THR A O 1
ATOM 750 N N . LEU A 1 94 ? -27.709 -8.662 36.542 1.00 96.31 94 LEU A N 1
ATOM 751 C CA . LEU A 1 94 ? -27.806 -10.060 36.973 1.00 96.31 94 LEU A CA 1
ATOM 752 C C . LEU A 1 94 ? -27.463 -10.221 38.457 1.00 96.31 94 LEU A C 1
ATOM 754 O O . LEU A 1 94 ? -28.149 -10.964 39.154 1.00 96.31 94 LEU A O 1
ATOM 758 N N . THR A 1 95 ? -26.440 -9.514 38.938 1.00 96.50 95 THR A N 1
ATOM 759 C CA . THR A 1 95 ? -26.048 -9.538 40.355 1.00 96.50 95 THR A CA 1
ATOM 760 C C . THR A 1 95 ? -27.153 -8.955 41.239 1.00 96.50 95 THR A C 1
ATOM 762 O O . THR A 1 95 ? -27.514 -9.554 42.248 1.00 96.50 95 THR A O 1
ATOM 765 N N . GLU A 1 96 ? -27.744 -7.827 40.841 1.00 95.75 96 GLU A N 1
ATOM 766 C CA . GLU A 1 96 ? -28.856 -7.203 41.572 1.00 95.75 96 GLU A CA 1
ATOM 767 C C . GLU A 1 96 ? -30.083 -8.122 41.653 1.00 95.75 96 GLU A C 1
ATOM 769 O O . GLU A 1 96 ? -30.638 -8.323 42.733 1.00 95.75 96 GLU A O 1
ATOM 774 N N . LEU A 1 97 ? -30.470 -8.743 40.533 1.00 94.81 97 LEU A N 1
ATOM 775 C CA . LEU A 1 97 ? -31.586 -9.692 40.492 1.00 94.81 97 LEU A CA 1
ATOM 776 C C . LEU A 1 97 ? -31.320 -10.936 41.352 1.00 94.81 97 LEU A C 1
ATOM 778 O O . LEU A 1 97 ? -32.238 -11.443 41.998 1.00 94.81 97 LEU A O 1
ATOM 782 N N . GLN A 1 98 ? -30.080 -11.433 41.382 1.00 94.19 98 GLN A N 1
ATOM 783 C CA . GLN A 1 98 ? -29.694 -12.556 42.242 1.00 94.19 98 GLN A CA 1
ATOM 784 C C . GLN A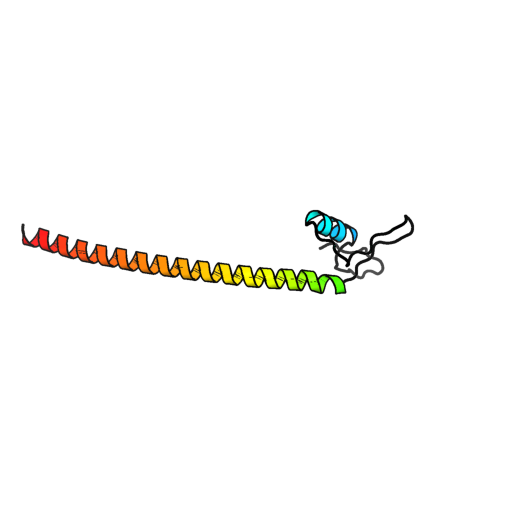 1 98 ? -29.852 -12.216 43.730 1.00 94.19 98 GLN A C 1
ATOM 786 O O . GLN A 1 98 ? -30.396 -13.028 44.482 1.00 94.19 98 GLN A O 1
ATOM 791 N N . GLU A 1 99 ? -29.436 -11.020 44.152 1.00 94.75 99 GLU A N 1
ATOM 792 C CA . GLU A 1 99 ? -29.622 -10.547 45.529 1.00 94.75 99 GLU A CA 1
ATOM 793 C C . GLU A 1 99 ? -31.108 -10.328 45.869 1.00 94.75 99 GLU A C 1
ATOM 795 O O . GLU A 1 99 ? -31.570 -10.701 46.951 1.00 94.75 99 GLU A O 1
ATOM 800 N N . GLU A 1 100 ? -31.910 -9.804 44.938 1.00 94.25 100 GLU A N 1
ATOM 801 C CA . GLU A 1 100 ? -33.352 -9.632 45.149 1.00 94.25 100 GLU A CA 1
ATOM 802 C C . GLU A 1 100 ? -34.084 -10.977 45.308 1.00 94.25 100 GLU A C 1
ATOM 804 O O . GLU A 1 100 ? -34.924 -11.138 46.195 1.00 94.25 100 GLU A O 1
ATOM 809 N N . VAL A 1 101 ? -33.749 -11.978 44.488 1.00 93.88 101 VAL A N 1
ATOM 810 C CA . VAL A 1 101 ? -34.304 -13.335 44.626 1.00 93.88 101 VAL A CA 1
ATOM 811 C C . VAL A 1 101 ? -33.892 -13.954 45.960 1.00 93.88 101 VAL A C 1
ATOM 813 O O . VAL A 1 101 ? -34.724 -14.569 46.626 1.00 93.88 101 VAL A O 1
ATOM 816 N N . ARG A 1 102 ? -32.636 -13.762 46.379 1.00 93.38 102 ARG A N 1
ATOM 817 C CA . ARG A 1 102 ? -32.110 -14.285 47.646 1.00 93.38 102 ARG A CA 1
ATOM 818 C C . ARG A 1 102 ? -32.799 -13.681 48.866 1.00 93.38 102 ARG A C 1
ATOM 820 O O . ARG A 1 102 ? -33.023 -14.387 49.836 1.00 93.38 102 ARG A O 1
ATOM 827 N N . THR A 1 103 ? -33.117 -12.390 48.829 1.00 92.44 103 THR A N 1
ATOM 828 C CA . THR A 1 103 ? -33.773 -11.686 49.947 1.00 92.44 103 THR A CA 1
ATOM 829 C C . THR A 1 103 ? -35.272 -11.976 50.056 1.00 92.44 103 THR A C 1
ATOM 831 O O . THR A 1 103 ? -35.864 -11.721 51.103 1.00 92.44 103 THR A O 1
ATOM 834 N N . LYS A 1 104 ? -35.892 -12.510 48.995 1.00 86.50 104 LYS A N 1
ATOM 835 C CA . LYS A 1 104 ? -37.313 -12.896 48.953 1.00 86.50 104 LYS A CA 1
ATOM 836 C C . LYS A 1 104 ? -37.588 -14.360 49.332 1.00 86.50 104 LYS A C 1
ATOM 838 O O . LYS A 1 104 ? -38.762 -14.710 49.464 1.00 86.50 104 LYS A O 1
ATOM 843 N N . GLN A 1 105 ? -36.558 -15.198 49.471 1.00 61.84 105 GLN A N 1
ATOM 844 C CA . GLN A 1 105 ? -36.644 -16.585 49.959 1.00 61.84 105 GLN A CA 1
ATOM 845 C C . GLN A 1 105 ? -36.354 -16.660 51.458 1.00 61.84 105 GLN A C 1
ATOM 847 O O . GLN A 1 105 ? -37.030 -17.474 52.126 1.00 61.84 105 GLN A O 1
#

Radius of gyration: 30.61 Å; chains: 1; bounding box: 70×24×86 Å

Sequence (105 aa):
EAAFSEKDGQRYTGFIAQEVEEAAREVGYDFSGVDAPDNPDDIYGLRYAEFNVPLVKAVQELDRLAKEQQEDLDRQQTSIDQAWEAVRSHQHTLTELQEEVRTKQ

Secondary structure (DSSP, 8-state):
-EEE--SSSPPEEE--HHHHHHHHHHTT---TTEE--SSTT---EE-GGGGHHHHHHHHHHHHHHHHHHHHHHHHHHHHHHHHHHHHHHHHHHHHHHHHHHHHH-

Foldseek 3Di:
DDWDDDPDVDTDDDDDLVVVVVVCVVVVHPQPQWDDDPDPPDDIGGDPVSVVVVVVVVVVVVVVVVVVVVVVVVVVVVVVVVVVVVVVVVVVVVVVVVVVVVVVD